Protein AF-A0A1H9RMC1-F1 (afdb_monomer_lite)

pLDDT: mean 86.77, std 9.89, range [54.0, 97.0]

Secondary structure (DSSP, 8-state):
--HHHHHHHHHHHHHHH-HHHHH-BPPPPPTT--S--HHHHHHHHH---B-HHHH-TT--SBTTTEEEPPHHHHHHT--SSEEEEEEESS-TT-EEEEETTT--EE-SS-EEES-HHHHHHHHHHHHHHSB-SSSS-BEEEEETTEEEE-

Radius of gyration: 14.12 Å; chains: 1; bounding box: 38×32×32 Å

Organism: NCBI:txid65499

Structure (mmCIF, N/CA/C/O backbone):
data_AF-A0A1H9RMC1-F1
#
_entry.id   AF-A0A1H9RMC1-F1
#
loop_
_atom_site.group_PDB
_atom_site.id
_atom_site.type_symbol
_atom_site.label_atom_id
_atom_site.label_alt_id
_atom_site.label_comp_id
_atom_site.label_asym_id
_atom_site.label_entity_id
_atom_site.label_seq_id
_atom_site.pdbx_PDB_ins_code
_atom_site.Cartn_x
_atom_site.Cartn_y
_atom_site.Cartn_z
_atom_site.occupancy
_atom_site.B_iso_or_equiv
_atom_site.auth_seq_id
_atom_site.auth_comp_id
_atom_site.auth_asym_id
_atom_site.auth_atom_id
_atom_site.pdbx_PDB_model_num
ATOM 1 N N . MET A 1 1 ? 4.910 15.244 5.217 1.00 81.25 1 MET A N 1
ATOM 2 C CA . MET A 1 1 ? 4.404 14.992 3.855 1.00 81.25 1 MET A CA 1
ATOM 3 C C . MET A 1 1 ? 3.052 14.325 4.017 1.00 81.25 1 MET A C 1
ATOM 5 O O . MET A 1 1 ? 2.887 13.636 5.020 1.00 81.25 1 MET A O 1
ATOM 9 N N . THR A 1 2 ? 2.069 14.602 3.163 1.00 93.62 2 THR A N 1
ATOM 10 C CA . THR A 1 2 ? 0.816 13.828 3.195 1.00 93.62 2 THR A CA 1
ATOM 11 C C . THR A 1 2 ? 1.040 12.466 2.539 1.00 93.62 2 THR A C 1
ATOM 13 O O . THR A 1 2 ? 2.028 12.273 1.831 1.00 93.62 2 THR A O 1
ATOM 16 N N . VAL A 1 3 ? 0.123 11.524 2.758 1.00 94.88 3 VAL A N 1
ATOM 17 C CA . VAL A 1 3 ? 0.159 10.219 2.084 1.00 94.88 3 VAL A CA 1
ATOM 18 C C . VAL A 1 3 ? 0.070 10.387 0.567 1.00 94.88 3 VAL A C 1
ATOM 20 O O . VAL A 1 3 ? 0.800 9.726 -0.167 1.00 94.88 3 VAL A O 1
ATOM 23 N N . GLU A 1 4 ? -0.783 11.294 0.097 1.00 94.31 4 GLU A N 1
ATOM 24 C CA . GLU A 1 4 ? -0.957 11.589 -1.322 1.00 94.31 4 GLU A CA 1
ATOM 25 C C . GLU A 1 4 ? 0.317 12.187 -1.947 1.00 94.31 4 GLU A C 1
ATOM 27 O O . GLU A 1 4 ? 0.704 11.791 -3.050 1.00 94.31 4 GLU A O 1
ATOM 32 N N . ASP A 1 5 ? 1.017 13.076 -1.232 1.00 95.69 5 ASP A N 1
ATOM 33 C CA . ASP A 1 5 ? 2.296 13.646 -1.678 1.00 95.69 5 ASP A CA 1
ATOM 34 C C . ASP A 1 5 ? 3.394 12.568 -1.743 1.00 95.69 5 ASP A C 1
ATOM 36 O O . ASP A 1 5 ? 4.146 12.498 -2.719 1.00 95.69 5 ASP A O 1
ATOM 40 N N . THR A 1 6 ? 3.487 11.711 -0.716 1.00 95.12 6 THR A N 1
ATOM 41 C CA . THR A 1 6 ? 4.453 10.601 -0.673 1.00 95.12 6 THR A CA 1
ATOM 42 C C . THR A 1 6 ? 4.196 9.624 -1.817 1.00 95.12 6 THR A C 1
ATOM 44 O O . THR A 1 6 ? 5.136 9.232 -2.510 1.00 95.12 6 THR A O 1
ATOM 47 N N . TRP A 1 7 ? 2.931 9.268 -2.058 1.00 94.81 7 TRP A N 1
ATOM 48 C CA . TRP A 1 7 ? 2.539 8.384 -3.153 1.00 94.81 7 TRP A CA 1
ATOM 49 C C . TRP A 1 7 ? 2.877 8.977 -4.522 1.00 94.81 7 TRP A C 1
ATOM 51 O O . TRP A 1 7 ? 3.486 8.295 -5.338 1.00 94.81 7 TRP A O 1
ATOM 61 N N . THR A 1 8 ? 2.580 10.259 -4.748 1.00 94.38 8 THR A N 1
ATOM 62 C CA . THR A 1 8 ? 2.902 10.951 -6.009 1.00 94.38 8 THR A CA 1
ATOM 63 C C . THR A 1 8 ? 4.398 10.872 -6.327 1.00 94.38 8 THR A C 1
ATOM 65 O O . THR A 1 8 ? 4.794 10.545 -7.447 1.00 94.38 8 THR A O 1
ATOM 68 N N . ARG A 1 9 ? 5.256 11.111 -5.326 1.00 94.75 9 ARG A N 1
ATOM 69 C CA . ARG A 1 9 ? 6.713 10.982 -5.488 1.00 94.75 9 ARG A CA 1
ATOM 70 C C . ARG A 1 9 ? 7.135 9.541 -5.744 1.00 94.75 9 ARG A C 1
ATOM 72 O O . ARG A 1 9 ? 8.020 9.306 -6.562 1.00 94.75 9 ARG A O 1
ATOM 79 N N . LEU A 1 10 ? 6.517 8.577 -5.064 1.00 92.38 10 LEU A N 1
ATOM 80 C CA . LEU A 1 10 ? 6.800 7.165 -5.294 1.00 92.38 10 LEU A CA 1
ATOM 81 C C . LEU A 1 10 ? 6.426 6.763 -6.728 1.00 92.38 10 LEU A C 1
ATOM 83 O O . LEU A 1 10 ? 7.263 6.190 -7.416 1.00 92.38 10 LEU A O 1
ATOM 87 N N . GLU A 1 11 ? 5.245 7.139 -7.224 1.00 92.31 11 GLU A N 1
ATOM 88 C CA . GLU A 1 11 ? 4.823 6.885 -8.610 1.00 92.31 11 GLU A CA 1
ATOM 89 C C . GLU A 1 11 ? 5.810 7.446 -9.639 1.00 92.31 11 GLU A C 1
ATOM 91 O O . GLU A 1 11 ? 6.139 6.767 -10.611 1.00 92.31 11 GLU A O 1
ATOM 96 N N . GLU A 1 12 ? 6.328 8.660 -9.434 1.00 92.88 12 GLU A N 1
ATOM 97 C CA . GLU A 1 12 ? 7.355 9.249 -10.306 1.00 92.88 12 GLU A CA 1
ATOM 98 C C . GLU A 1 12 ? 8.624 8.394 -10.390 1.00 92.88 12 GLU A C 1
ATOM 100 O O . GLU A 1 12 ? 9.195 8.226 -11.476 1.00 92.88 12 GLU A O 1
ATOM 105 N N . ARG A 1 13 ? 9.046 7.823 -9.260 1.00 89.44 13 ARG A N 1
ATOM 106 C CA . ARG A 1 13 ? 10.206 6.928 -9.188 1.00 89.44 13 ARG A CA 1
ATOM 107 C C . ARG A 1 13 ? 9.896 5.588 -9.833 1.00 89.44 13 ARG A C 1
ATOM 109 O O . ARG A 1 13 ? 10.639 5.171 -10.713 1.00 89.44 13 ARG A O 1
ATOM 116 N N . LEU A 1 14 ? 8.762 4.971 -9.503 1.00 88.94 14 LEU A N 1
ATOM 117 C CA . LEU A 1 14 ? 8.329 3.706 -10.103 1.00 88.94 14 LEU A CA 1
ATOM 118 C C . LEU A 1 14 ? 8.226 3.806 -11.625 1.00 88.94 14 LEU A C 1
ATOM 120 O O . LEU A 1 14 ? 8.664 2.906 -12.328 1.00 88.94 14 LEU A O 1
ATOM 124 N N . ARG A 1 15 ? 7.717 4.919 -12.158 1.00 90.81 15 ARG A N 1
ATOM 125 C CA . ARG A 1 15 ? 7.640 5.138 -13.609 1.00 90.81 15 ARG A CA 1
ATOM 126 C C . ARG A 1 15 ? 9.006 5.069 -14.290 1.00 90.81 15 ARG A C 1
ATOM 128 O O . ARG A 1 15 ? 9.098 4.626 -15.430 1.00 90.81 15 ARG A O 1
ATOM 135 N N . THR A 1 16 ? 10.036 5.559 -13.606 1.00 88.12 16 THR A N 1
ATOM 136 C CA . THR A 1 16 ? 11.402 5.652 -14.130 1.00 88.12 16 THR A CA 1
ATOM 137 C C . THR A 1 16 ? 12.159 4.346 -13.919 1.00 88.12 16 THR A C 1
ATOM 139 O O . THR A 1 16 ? 12.792 3.843 -14.844 1.00 88.12 16 THR A O 1
ATOM 142 N N . ASP A 1 17 ? 12.060 3.796 -12.712 1.00 85.44 17 ASP A N 1
ATOM 143 C CA . ASP A 1 17 ? 12.955 2.755 -12.220 1.00 85.44 17 ASP A CA 1
ATOM 144 C C . ASP A 1 17 ? 12.305 1.356 -12.251 1.00 85.44 17 ASP A C 1
ATOM 146 O O . ASP A 1 17 ? 12.988 0.365 -12.489 1.00 85.44 17 ASP A O 1
ATOM 150 N N . ALA A 1 18 ? 10.981 1.262 -12.079 1.00 86.81 18 ALA A N 1
ATOM 151 C CA . ALA A 1 18 ? 10.215 0.010 -12.032 1.00 86.81 18 ALA A CA 1
ATOM 152 C C . ALA A 1 18 ? 8.924 0.080 -12.885 1.00 86.81 18 ALA A C 1
ATOM 154 O O . ALA A 1 18 ? 7.809 -0.009 -12.357 1.00 86.81 18 ALA A O 1
ATOM 155 N N . PRO A 1 19 ? 9.028 0.269 -14.216 1.00 86.06 19 PRO A N 1
ATOM 156 C CA . PRO A 1 19 ? 7.881 0.548 -15.082 1.00 86.06 19 PRO A CA 1
ATOM 157 C C . PRO A 1 19 ? 6.799 -0.542 -15.099 1.00 86.06 19 PRO A C 1
ATOM 159 O O . PRO A 1 19 ? 5.635 -0.219 -15.338 1.00 86.06 19 PRO A O 1
ATOM 162 N N . ARG A 1 20 ? 7.137 -1.815 -14.836 1.00 84.31 20 ARG A N 1
ATOM 163 C CA . ARG A 1 20 ? 6.123 -2.880 -14.725 1.00 84.31 20 ARG A CA 1
ATOM 164 C C . ARG A 1 20 ? 5.309 -2.721 -13.451 1.00 84.31 20 ARG A C 1
ATOM 166 O O . ARG A 1 20 ? 4.082 -2.754 -13.507 1.00 84.31 20 ARG A O 1
ATOM 173 N N . LEU A 1 21 ? 5.980 -2.446 -12.335 1.00 84.31 21 LEU A N 1
ATOM 174 C CA . LEU A 1 21 ? 5.311 -2.150 -11.075 1.00 84.31 21 LEU A CA 1
ATOM 175 C C . LEU A 1 21 ? 4.452 -0.883 -11.178 1.00 84.31 21 LEU A C 1
ATOM 177 O O . LEU A 1 21 ? 3.321 -0.893 -10.710 1.00 84.31 21 LEU A O 1
ATOM 181 N N . HIS A 1 22 ? 4.918 0.160 -11.870 1.00 88.44 22 HIS A N 1
ATOM 182 C CA . HIS A 1 22 ? 4.120 1.362 -12.154 1.00 88.44 22 HIS A CA 1
ATOM 183 C C . HIS A 1 22 ? 2.866 1.080 -13.001 1.00 88.44 22 HIS A C 1
ATOM 185 O O . HIS A 1 22 ? 1.872 1.786 -12.871 1.00 88.44 22 HIS A O 1
ATOM 191 N N . ALA A 1 23 ? 2.892 0.083 -13.888 1.00 87.56 23 ALA A N 1
ATOM 192 C CA . ALA A 1 23 ? 1.749 -0.270 -14.736 1.00 87.56 23 ALA A CA 1
ATOM 193 C C . ALA A 1 23 ? 0.727 -1.198 -14.050 1.00 87.56 23 ALA A C 1
ATOM 195 O O . ALA A 1 23 ? -0.372 -1.382 -14.567 1.00 87.56 23 ALA A O 1
ATOM 196 N N . SER A 1 24 ? 1.090 -1.784 -12.907 1.00 86.94 24 SER A N 1
ATOM 197 C CA . SER A 1 24 ? 0.275 -2.741 -12.149 1.00 86.94 24 SER A CA 1
ATOM 198 C C . SER A 1 24 ? -0.801 -2.191 -11.190 1.00 86.94 24 SER A C 1
ATOM 200 O O . SER A 1 24 ? -1.628 -3.006 -10.758 1.00 86.94 24 SER A O 1
ATOM 202 N N . PRO A 1 25 ? -0.840 -0.893 -10.804 1.00 90.00 25 PRO A N 1
ATOM 203 C CA . PRO A 1 25 ? -1.849 -0.406 -9.877 1.00 90.00 25 PRO A CA 1
ATOM 204 C C . PRO A 1 25 ? -3.270 -0.590 -10.405 1.00 90.00 25 PRO A C 1
ATOM 206 O O . PRO A 1 25 ? -3.594 -0.248 -11.544 1.00 90.00 25 PRO A O 1
ATOM 209 N N . LEU A 1 26 ? -4.143 -1.074 -9.529 1.00 92.06 26 LEU A N 1
ATOM 210 C CA . LEU A 1 26 ? -5.579 -1.100 -9.759 1.00 92.06 26 LEU A CA 1
ATOM 211 C C . LEU A 1 26 ? -6.178 0.304 -9.564 1.00 92.06 26 LEU A C 1
ATOM 213 O O . LEU A 1 26 ? -5.605 1.131 -8.844 1.00 92.06 26 LEU A O 1
ATOM 217 N N . PRO A 1 27 ? -7.351 0.590 -10.167 1.00 91.75 27 PRO A N 1
ATOM 218 C CA . PRO A 1 27 ? -8.030 1.865 -9.979 1.00 91.75 27 PRO A CA 1
ATOM 219 C C . PRO A 1 27 ? -8.244 2.192 -8.492 1.00 91.75 27 PRO A C 1
ATOM 221 O O . PRO A 1 27 ? -8.608 1.292 -7.731 1.00 91.75 27 PRO A O 1
ATOM 224 N N . PRO A 1 28 ? -8.082 3.461 -8.072 1.00 92.50 28 PRO A N 1
ATOM 225 C CA . PRO A 1 28 ? -8.268 3.845 -6.680 1.00 92.50 28 PRO A CA 1
ATOM 226 C C . PRO A 1 28 ? -9.664 3.527 -6.139 1.00 92.50 28 PRO A C 1
ATOM 228 O O . PRO A 1 28 ? -10.646 3.3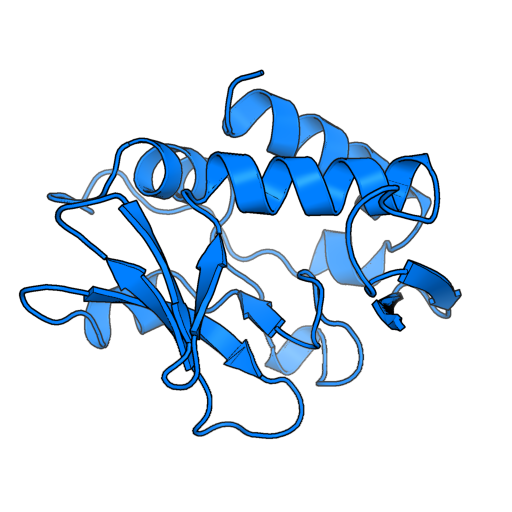83 -6.875 1.00 92.50 28 PRO A O 1
ATOM 231 N N . ALA A 1 29 ? -9.765 3.474 -4.816 1.00 89.25 29 ALA A N 1
ATOM 232 C CA . ALA A 1 29 ? -11.013 3.252 -4.118 1.00 89.25 29 ALA A CA 1
ATOM 233 C C . ALA A 1 29 ? -12.053 4.339 -4.421 1.00 89.25 29 ALA A C 1
ATOM 235 O O . ALA A 1 29 ? -11.796 5.539 -4.314 1.00 89.25 29 ALA A O 1
ATOM 236 N N . GLY A 1 30 ? -13.282 3.905 -4.709 1.00 78.50 30 GLY A N 1
ATOM 237 C CA . GLY A 1 30 ? -14.431 4.803 -4.772 1.00 78.50 30 GLY A CA 1
ATOM 238 C C . GLY A 1 30 ? -14.816 5.372 -3.393 1.00 78.50 30 GLY A C 1
ATOM 239 O O . GLY A 1 30 ? -14.443 4.820 -2.356 1.00 78.50 30 GLY A O 1
ATOM 240 N N . PRO A 1 31 ? -15.649 6.428 -3.344 1.00 74.88 31 PRO A N 1
ATOM 241 C CA . PRO A 1 31 ? -15.989 7.168 -2.119 1.00 74.88 31 PRO A CA 1
ATOM 242 C C . PRO A 1 31 ? -16.809 6.382 -1.073 1.00 74.88 31 PRO A C 1
ATOM 244 O O . PRO A 1 31 ? -17.187 6.938 -0.046 1.00 74.88 31 PRO A O 1
ATOM 247 N N . GLY A 1 32 ? -17.120 5.106 -1.320 1.00 80.50 32 GLY A N 1
ATOM 248 C CA . GLY A 1 32 ? -18.005 4.292 -0.481 1.00 80.50 32 GLY A CA 1
ATOM 249 C C . GLY A 1 32 ? -17.342 3.608 0.718 1.00 80.50 32 GLY A C 1
ATOM 250 O O . GLY A 1 32 ? -18.049 3.018 1.533 1.00 80.50 32 GLY A O 1
ATOM 251 N N . ILE A 1 33 ? -16.013 3.653 0.847 1.00 85.75 33 ILE A N 1
ATOM 252 C CA . ILE A 1 33 ? -15.307 2.959 1.933 1.00 85.75 33 ILE A CA 1
ATOM 253 C C . ILE A 1 33 ? -15.201 3.877 3.154 1.00 85.75 33 ILE A C 1
ATOM 255 O O . ILE A 1 33 ? -14.631 4.964 3.082 1.00 85.75 33 ILE A O 1
ATOM 259 N N . THR A 1 34 ? -15.752 3.439 4.287 1.00 89.25 34 THR A N 1
ATOM 260 C CA . THR A 1 34 ? -15.840 4.235 5.521 1.00 89.25 34 THR A CA 1
ATOM 261 C C . THR A 1 34 ? -15.239 3.509 6.726 1.00 89.25 34 THR A C 1
ATOM 263 O O . THR A 1 34 ? -15.016 2.294 6.707 1.00 89.25 34 THR A O 1
ATOM 266 N N . GLY A 1 35 ? -14.958 4.261 7.797 1.00 90.94 35 GLY A N 1
ATOM 267 C CA . GLY A 1 35 ? -14.401 3.714 9.039 1.00 90.94 35 GLY A CA 1
ATOM 268 C C . GLY A 1 35 ? -12.990 3.151 8.872 1.00 90.94 35 GLY A C 1
ATOM 269 O O . GLY A 1 35 ? -12.700 2.093 9.427 1.00 90.94 35 GLY A O 1
ATOM 270 N N . LEU A 1 36 ? -12.170 3.819 8.056 1.00 94.06 36 LEU A N 1
ATOM 271 C CA . LEU A 1 36 ? -10.749 3.536 7.875 1.00 94.06 36 LEU A CA 1
ATOM 272 C C . LEU A 1 36 ? -9.905 4.569 8.639 1.00 94.06 36 LEU A C 1
ATOM 274 O O . LEU A 1 36 ? -10.335 5.723 8.755 1.00 94.06 36 LEU A O 1
ATOM 278 N N . PRO A 1 37 ? -8.691 4.203 9.080 1.00 95.12 37 PRO A N 1
ATOM 279 C CA . PRO A 1 37 ? -7.691 5.166 9.523 1.00 95.12 37 PRO A CA 1
ATOM 280 C C . PRO A 1 37 ? -7.419 6.236 8.446 1.00 95.12 37 PRO A C 1
ATOM 282 O O . PRO A 1 37 ? -7.432 5.902 7.257 1.00 95.12 37 PRO A O 1
ATOM 285 N N . PRO A 1 38 ? -7.145 7.502 8.823 1.00 94.31 38 PRO A N 1
ATOM 286 C CA . PRO A 1 38 ? -6.961 8.596 7.866 1.00 94.31 38 PRO A CA 1
ATOM 287 C C . PRO A 1 38 ? -5.908 8.316 6.788 1.00 94.31 38 PRO A C 1
ATOM 289 O O . PRO A 1 38 ? -6.209 8.482 5.609 1.00 94.31 38 PRO A O 1
ATOM 292 N N . ASP A 1 39 ? -4.727 7.825 7.175 1.00 95.94 39 ASP A N 1
ATOM 293 C CA . ASP A 1 39 ? -3.637 7.522 6.237 1.00 95.94 39 ASP A CA 1
ATOM 294 C C . ASP A 1 39 ? -4.018 6.411 5.250 1.00 95.94 39 ASP A C 1
ATOM 296 O O . ASP A 1 39 ? -3.710 6.494 4.064 1.00 95.94 39 ASP A O 1
ATOM 300 N N . LEU A 1 40 ? -4.734 5.383 5.718 1.00 95.56 40 LEU A N 1
ATOM 301 C CA . LEU A 1 40 ? -5.210 4.306 4.852 1.00 95.56 40 LEU A CA 1
ATOM 302 C C . LEU A 1 40 ? -6.260 4.819 3.861 1.00 95.56 40 LEU A C 1
ATOM 304 O O . LEU A 1 40 ? -6.206 4.505 2.675 1.00 95.56 40 LEU A O 1
ATOM 308 N N . ALA A 1 41 ? -7.203 5.636 4.337 1.00 94.94 41 ALA A N 1
ATOM 309 C CA . ALA A 1 41 ? -8.211 6.250 3.482 1.00 94.94 41 ALA A CA 1
ATOM 310 C C . ALA A 1 41 ? -7.580 7.169 2.426 1.00 94.94 41 ALA A C 1
ATOM 312 O O . ALA A 1 41 ? -8.032 7.182 1.285 1.00 94.94 41 ALA A O 1
ATOM 313 N N . ALA A 1 42 ? -6.552 7.932 2.802 1.00 95.12 42 ALA A N 1
ATOM 314 C CA . ALA A 1 42 ? -5.783 8.774 1.894 1.00 95.12 42 ALA A CA 1
ATOM 315 C C . ALA A 1 42 ? -5.065 7.937 0.828 1.00 95.12 42 ALA A C 1
ATOM 317 O O . ALA A 1 42 ? -5.227 8.196 -0.363 1.00 95.12 42 ALA A O 1
ATOM 318 N N . TRP A 1 43 ? -4.364 6.875 1.236 1.00 95.25 43 TRP A N 1
ATOM 319 C CA . TRP A 1 43 ? -3.642 6.005 0.307 1.00 95.25 43 TRP A CA 1
ATOM 320 C C . TRP A 1 43 ? -4.585 5.351 -0.702 1.00 95.25 43 TRP A C 1
ATOM 322 O O . TRP A 1 43 ? -4.359 5.415 -1.907 1.00 95.25 43 TRP A O 1
ATOM 332 N N . TRP A 1 44 ? -5.707 4.806 -0.231 1.00 95.69 44 TRP A N 1
ATOM 333 C CA . TRP A 1 44 ? -6.672 4.135 -1.097 1.00 95.69 44 TRP A CA 1
ATOM 334 C C . TRP A 1 44 ? -7.405 5.066 -2.066 1.00 95.69 44 TRP A C 1
ATOM 336 O O . TRP A 1 44 ? -7.907 4.594 -3.082 1.00 95.69 44 TRP A O 1
ATOM 346 N N . ARG A 1 45 ? -7.441 6.383 -1.827 1.00 94.19 45 ARG A N 1
ATOM 347 C CA . ARG A 1 45 ? -7.978 7.355 -2.802 1.00 94.19 45 ARG A CA 1
ATOM 348 C C . ARG A 1 45 ? -7.076 7.570 -4.009 1.00 94.19 45 ARG A C 1
ATOM 350 O O . ARG A 1 45 ? -7.569 8.047 -5.029 1.00 94.19 45 ARG A O 1
ATOM 357 N N . VAL A 1 46 ? -5.793 7.243 -3.895 1.00 93.38 46 VAL A N 1
ATOM 358 C CA . VAL A 1 46 ? -4.805 7.419 -4.969 1.00 93.38 46 VAL A CA 1
ATOM 359 C C . VAL A 1 46 ? -4.259 6.092 -5.497 1.00 93.38 46 VAL A C 1
ATOM 361 O O . VAL A 1 46 ? -3.743 6.060 -6.606 1.00 93.38 46 VAL A O 1
ATOM 364 N N . PHE A 1 47 ? -4.434 4.988 -4.763 1.00 93.62 47 PHE A N 1
ATOM 365 C CA . PHE A 1 47 ? -3.884 3.680 -5.108 1.00 93.62 47 PHE A CA 1
ATOM 366 C C . PHE A 1 47 ? -4.836 2.529 -4.747 1.00 93.62 47 PHE A C 1
ATOM 368 O O . PHE A 1 47 ? -5.220 2.366 -3.590 1.00 93.62 47 PHE A O 1
ATOM 375 N N . GLY A 1 48 ? -5.211 1.709 -5.734 1.00 93.56 48 GLY A N 1
ATOM 376 C CA . GLY A 1 48 ? -6.192 0.626 -5.582 1.00 93.56 48 GLY A CA 1
ATOM 377 C C . GLY A 1 48 ? -5.640 -0.741 -5.170 1.00 93.56 48 GLY A C 1
ATOM 378 O O . GLY A 1 48 ? -6.395 -1.713 -5.184 1.00 93.56 48 GLY A O 1
ATOM 379 N N . GLY A 1 49 ? -4.352 -0.839 -4.833 1.00 93.38 49 GLY A N 1
ATOM 380 C CA . GLY A 1 49 ? -3.642 -2.118 -4.737 1.00 93.38 49 GLY A CA 1
ATOM 381 C C . GLY A 1 49 ? -2.976 -2.499 -6.059 1.00 93.38 49 GLY A C 1
ATOM 382 O O . GLY A 1 49 ? -2.957 -1.696 -6.992 1.00 93.38 49 GLY A O 1
ATOM 383 N N . VAL A 1 50 ? -2.436 -3.715 -6.154 1.00 90.75 50 VAL A N 1
ATOM 384 C CA . VAL A 1 50 ? -1.847 -4.237 -7.400 1.00 90.75 50 VAL A CA 1
ATOM 385 C C . VAL A 1 50 ? -2.617 -5.439 -7.934 1.00 90.75 50 VAL A C 1
ATOM 387 O O . VAL A 1 50 ? -3.143 -6.250 -7.169 1.00 90.75 50 VAL A O 1
ATOM 390 N N . ASP A 1 51 ? -2.649 -5.587 -9.258 1.00 85.50 51 ASP A N 1
ATOM 391 C CA . ASP A 1 51 ? -3.038 -6.851 -9.882 1.00 85.50 51 ASP A CA 1
ATOM 392 C C . ASP A 1 51 ? -1.867 -7.839 -9.805 1.00 85.50 51 ASP A C 1
ATOM 394 O O . ASP A 1 51 ? -0.944 -7.809 -10.623 1.00 85.50 51 ASP A O 1
ATOM 398 N N . ARG A 1 52 ? -1.901 -8.731 -8.810 1.00 79.50 52 ARG A N 1
ATOM 399 C CA . ARG A 1 52 ? -0.847 -9.737 -8.615 1.00 79.50 52 ARG A CA 1
ATOM 400 C C . ARG A 1 52 ? -0.740 -10.714 -9.791 1.00 79.50 52 ARG A C 1
ATOM 402 O O . ARG A 1 52 ? 0.358 -11.157 -10.106 1.00 79.50 52 ARG A O 1
ATOM 409 N N . GLY A 1 53 ? -1.844 -11.002 -10.486 1.00 78.38 53 GLY A N 1
ATOM 410 C CA . GLY A 1 53 ? -1.826 -11.866 -11.669 1.00 78.38 53 GLY A CA 1
ATOM 411 C C . GLY A 1 53 ? -1.066 -11.243 -12.842 1.00 78.38 53 GLY A C 1
ATOM 412 O O . GLY A 1 53 ? -0.461 -11.965 -13.632 1.00 78.38 53 GLY A O 1
ATOM 413 N N . ALA A 1 54 ? -1.067 -9.911 -12.938 1.00 77.88 54 ALA A N 1
ATOM 414 C CA . ALA A 1 54 ? -0.314 -9.168 -13.945 1.00 77.88 54 ALA A CA 1
ATOM 415 C C . ALA A 1 54 ? 1.138 -8.885 -13.526 1.00 77.88 54 ALA A C 1
ATOM 417 O O . ALA A 1 54 ? 2.024 -8.824 -14.378 1.00 77.88 54 ALA A O 1
ATOM 418 N N . LEU A 1 55 ? 1.376 -8.688 -12.229 1.00 77.62 55 LEU A N 1
ATOM 419 C CA . LEU A 1 55 ? 2.672 -8.293 -11.683 1.00 77.62 55 LEU A CA 1
ATOM 420 C C . LEU A 1 55 ? 3.612 -9.488 -11.441 1.00 77.62 55 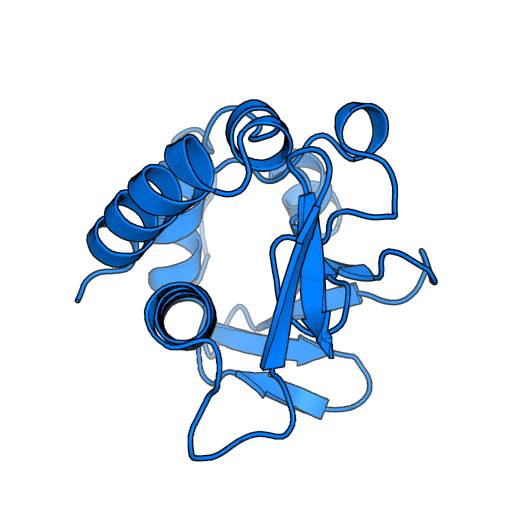LEU A C 1
ATOM 422 O O . LEU A 1 55 ? 4.825 -9.349 -11.596 1.00 77.62 55 LEU A O 1
ATOM 426 N N . GLY A 1 56 ? 3.052 -10.661 -11.128 1.00 74.19 56 GLY A N 1
ATOM 427 C CA . GLY A 1 56 ? 3.806 -11.835 -10.693 1.00 74.19 56 GLY A CA 1
ATOM 428 C C . GLY A 1 56 ? 4.338 -11.697 -9.263 1.00 74.19 56 GLY A C 1
ATOM 429 O O . GLY A 1 56 ? 4.329 -10.615 -8.680 1.00 74.19 56 GLY A O 1
ATOM 430 N N . ASP A 1 57 ? 4.817 -12.809 -8.707 1.00 74.44 57 ASP A N 1
ATOM 431 C CA . ASP A 1 57 ? 5.243 -12.900 -7.302 1.00 74.44 57 ASP A CA 1
ATOM 432 C C . ASP A 1 57 ? 6.666 -12.341 -7.052 1.00 74.44 57 ASP A C 1
ATOM 434 O O . ASP A 1 57 ? 7.142 -12.298 -5.924 1.00 74.44 57 ASP A O 1
ATOM 438 N N . GLU A 1 58 ? 7.380 -11.895 -8.090 1.00 70.81 58 GLU A N 1
ATOM 439 C CA . GLU A 1 58 ? 8.780 -11.445 -7.983 1.00 70.81 58 GLU A CA 1
ATOM 440 C C . GLU A 1 58 ? 8.930 -9.923 -7.799 1.00 70.81 58 GLU A C 1
ATOM 442 O O . GLU A 1 58 ? 10.031 -9.391 -7.926 1.00 70.81 58 GLU A O 1
ATOM 447 N N . SER A 1 59 ? 7.835 -9.181 -7.584 1.00 77.50 59 SER A N 1
ATOM 448 C CA . SER A 1 59 ? 7.839 -7.704 -7.701 1.00 77.50 59 SER A CA 1
ATOM 449 C C . SER A 1 59 ? 7.102 -6.971 -6.576 1.00 77.50 59 SER A C 1
ATOM 451 O O . SER A 1 59 ? 6.201 -6.168 -6.845 1.00 77.50 59 SER A O 1
ATOM 453 N N . PRO A 1 60 ? 7.454 -7.223 -5.309 1.00 84.44 60 PRO A N 1
ATOM 454 C CA . PRO A 1 60 ? 6.782 -6.627 -4.159 1.00 84.44 60 PRO A CA 1
ATOM 455 C C . PRO A 1 60 ? 6.933 -5.099 -4.125 1.00 84.44 60 PRO A C 1
ATOM 457 O O . PRO A 1 60 ? 8.040 -4.559 -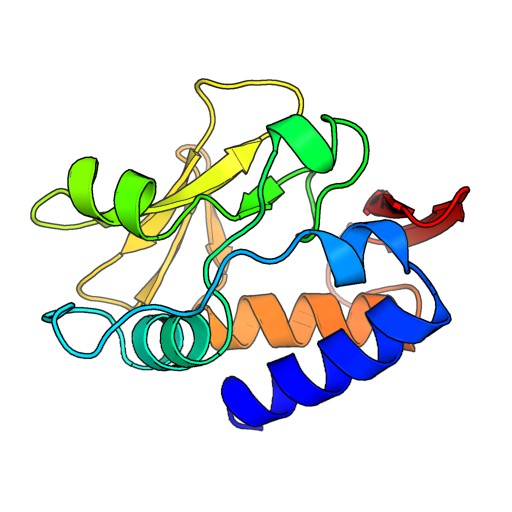4.189 1.00 84.44 60 PRO A O 1
ATOM 460 N N . LEU A 1 61 ? 5.815 -4.381 -3.964 1.00 85.31 61 LEU A N 1
ATOM 461 C CA . LEU A 1 61 ? 5.849 -2.920 -3.816 1.00 85.31 61 LEU A CA 1
ATOM 462 C C . LEU A 1 61 ? 6.429 -2.501 -2.464 1.00 85.31 61 LEU A C 1
ATOM 464 O O . LEU A 1 61 ? 7.105 -1.479 -2.370 1.00 85.31 61 LEU A O 1
ATOM 468 N N . LEU A 1 62 ? 6.114 -3.253 -1.413 1.00 88.06 62 LEU A N 1
ATOM 469 C CA . LEU A 1 62 ? 6.518 -2.925 -0.056 1.00 88.06 62 LEU A CA 1
ATOM 470 C C . LEU A 1 62 ? 7.714 -3.813 0.355 1.00 88.06 62 LEU A C 1
ATOM 472 O O . LEU A 1 62 ? 7.814 -4.953 -0.108 1.00 88.06 62 LEU A O 1
ATOM 476 N N . PRO A 1 63 ? 8.615 -3.322 1.229 1.00 80.38 63 PRO A N 1
ATOM 477 C CA . PRO A 1 63 ? 9.723 -4.108 1.780 1.00 80.38 63 PRO A CA 1
ATOM 478 C C . PRO A 1 63 ? 9.233 -5.395 2.448 1.00 80.38 63 PRO A C 1
ATOM 480 O O . PRO A 1 63 ? 8.090 -5.427 2.880 1.00 80.38 63 PRO A O 1
ATOM 483 N N . ARG A 1 64 ? 10.093 -6.413 2.605 1.00 78.50 64 ARG A N 1
ATOM 484 C CA . ARG A 1 64 ? 9.706 -7.765 3.078 1.00 78.50 64 ARG A CA 1
ATOM 485 C C . ARG A 1 64 ? 8.669 -8.444 2.181 1.00 78.50 64 ARG A C 1
ATOM 487 O O . ARG A 1 64 ? 7.739 -9.058 2.674 1.00 78.50 64 ARG A O 1
ATOM 494 N N . TYR A 1 65 ? 8.828 -8.315 0.867 1.00 85.94 65 TYR A N 1
ATOM 495 C CA . TYR A 1 65 ? 8.096 -9.161 -0.077 1.00 85.94 65 TYR A CA 1
ATOM 496 C C . TYR A 1 65 ? 6.560 -8.994 -0.075 1.00 85.94 65 TYR A C 1
ATOM 498 O O . TYR A 1 65 ? 5.838 -9.828 -0.608 1.00 85.94 65 TYR A O 1
ATOM 506 N N . TRP A 1 66 ? 6.035 -7.871 0.427 1.00 90.25 66 TRP A N 1
ATOM 507 C CA . TRP A 1 66 ? 4.590 -7.634 0.506 1.00 90.25 66 TRP A CA 1
ATOM 508 C C . TRP A 1 66 ? 4.007 -7.016 -0.784 1.00 90.25 66 TRP A C 1
ATOM 510 O O . TRP A 1 66 ? 4.433 -5.950 -1.252 1.00 90.25 66 TRP A O 1
ATOM 520 N N . HIS A 1 67 ? 2.938 -7.627 -1.305 1.00 90.50 67 HIS A N 1
ATOM 521 C CA . HIS A 1 67 ? 2.094 -7.098 -2.381 1.00 90.50 67 HIS A CA 1
ATOM 522 C C . HIS A 1 67 ? 0.801 -6.480 -1.843 1.00 90.50 67 HIS A C 1
ATOM 524 O O . HIS A 1 67 ? -0.015 -7.201 -1.263 1.00 90.50 67 HIS A O 1
ATOM 530 N N . PRO A 1 68 ? 0.546 -5.180 -2.081 1.00 94.00 68 PRO A N 1
ATOM 531 C CA . PRO A 1 68 ? -0.717 -4.561 -1.707 1.00 94.00 68 PRO A CA 1
ATOM 532 C C . PRO A 1 68 ? -1.917 -5.249 -2.363 1.00 94.00 68 PRO A C 1
ATOM 534 O O . PRO A 1 68 ? -1.983 -5.391 -3.583 1.00 94.00 68 PRO A O 1
ATOM 537 N N . LEU A 1 69 ? -2.894 -5.638 -1.556 1.00 93.81 69 LEU A N 1
ATOM 538 C CA . LEU A 1 69 ? -4.118 -6.268 -2.030 1.00 93.81 69 LEU A CA 1
ATOM 539 C C . LEU A 1 69 ? -4.989 -5.274 -2.800 1.00 93.81 69 LEU A C 1
ATOM 541 O O . LEU A 1 69 ? -5.044 -4.092 -2.459 1.00 93.81 69 LEU A O 1
ATOM 545 N N . ASP A 1 70 ? -5.757 -5.787 -3.766 1.00 93.00 70 ASP A N 1
ATOM 546 C CA . ASP A 1 70 ? -6.931 -5.090 -4.301 1.00 93.00 70 ASP A CA 1
ATOM 547 C C . ASP A 1 70 ? -7.804 -4.611 -3.134 1.00 93.00 70 ASP A C 1
ATOM 549 O O . ASP A 1 70 ? -8.236 -5.406 -2.289 1.00 93.00 70 ASP A O 1
ATOM 553 N N . VAL A 1 71 ? -8.104 -3.312 -3.109 1.00 94.69 71 VAL A N 1
ATOM 554 C CA . VAL A 1 71 ? -8.970 -2.688 -2.105 1.00 94.69 71 VAL A CA 1
ATOM 555 C C . VAL A 1 71 ? -10.292 -3.447 -1.929 1.00 94.69 71 VAL A C 1
ATOM 557 O O . VAL A 1 71 ? -10.782 -3.595 -0.809 1.00 94.69 71 VAL A O 1
ATOM 560 N N . ARG A 1 72 ? -10.887 -3.972 -3.003 1.00 92.00 72 ARG A N 1
ATOM 561 C CA . ARG A 1 72 ? -12.137 -4.747 -2.940 1.00 92.00 72 ARG A CA 1
ATOM 562 C C . ARG A 1 72 ? -11.943 -6.063 -2.198 1.00 92.00 72 ARG A C 1
ATOM 564 O O . ARG A 1 72 ? -12.801 -6.448 -1.403 1.00 92.00 72 ARG A O 1
ATOM 571 N N . VAL A 1 73 ? -10.825 -6.745 -2.436 1.00 93.06 73 VAL A N 1
ATOM 572 C CA . VAL A 1 73 ? -10.458 -7.975 -1.722 1.00 93.06 73 VAL A CA 1
ATOM 573 C C . VAL A 1 73 ? -10.199 -7.662 -0.251 1.00 93.06 73 VAL A C 1
ATOM 575 O O . VAL A 1 73 ? -10.728 -8.357 0.618 1.00 93.06 73 VAL A O 1
ATOM 578 N N . ALA A 1 74 ? -9.467 -6.584 0.030 1.00 95.12 74 ALA A N 1
ATOM 579 C CA . ALA A 1 74 ? -9.182 -6.123 1.381 1.00 95.12 74 ALA A CA 1
ATOM 580 C C . ALA A 1 74 ? -10.462 -5.815 2.175 1.00 95.12 74 ALA A C 1
ATOM 582 O O . ALA A 1 74 ? -10.653 -6.321 3.280 1.00 95.12 74 ALA A O 1
ATOM 583 N N . VAL A 1 75 ? -11.386 -5.048 1.588 1.00 94.31 75 VAL A N 1
ATOM 584 C CA . VAL A 1 75 ? -12.675 -4.702 2.209 1.00 94.31 75 VAL A CA 1
ATOM 585 C C . VAL A 1 75 ? -13.535 -5.938 2.461 1.00 94.31 75 VAL A C 1
ATOM 587 O O . VAL A 1 75 ? -14.134 -6.040 3.528 1.00 94.31 75 VAL A O 1
ATOM 590 N N . ASN A 1 76 ? -13.576 -6.898 1.534 1.00 93.88 76 ASN A N 1
ATOM 591 C CA . ASN A 1 76 ? -14.345 -8.134 1.720 1.00 93.88 76 ASN A CA 1
ATOM 592 C C . ASN A 1 76 ? -13.788 -9.030 2.837 1.00 93.88 76 ASN A C 1
ATOM 594 O O . ASN A 1 76 ? -14.525 -9.839 3.395 1.00 93.88 76 ASN A O 1
ATOM 598 N N . ARG A 1 77 ? -12.496 -8.900 3.155 1.00 95.06 77 ARG A N 1
ATOM 599 C CA . ARG A 1 77 ? -11.808 -9.654 4.215 1.00 95.06 77 ARG A CA 1
ATOM 600 C C . ARG A 1 77 ? -11.659 -8.865 5.521 1.00 95.06 77 ARG A C 1
ATOM 602 O O . ARG A 1 77 ? -11.071 -9.368 6.475 1.00 95.06 77 ARG A O 1
ATOM 609 N N . ARG A 1 78 ? -12.170 -7.633 5.573 1.00 95.06 78 ARG A N 1
ATOM 610 C CA . ARG A 1 78 ? -12.131 -6.761 6.751 1.00 95.06 78 ARG A CA 1
ATOM 611 C C . ARG A 1 78 ? -12.878 -7.393 7.932 1.00 95.06 78 ARG A C 1
ATOM 613 O O . ARG A 1 78 ? -13.987 -7.900 7.775 1.00 95.06 78 ARG A O 1
ATOM 620 N N . THR A 1 79 ? -12.323 -7.251 9.132 1.00 95.31 79 THR A N 1
ATOM 621 C CA . THR A 1 79 ? -12.997 -7.554 10.402 1.00 95.31 79 THR A CA 1
ATOM 622 C C . THR A 1 79 ? -13.386 -6.266 11.140 1.00 95.31 79 THR A C 1
ATOM 624 O O . THR A 1 79 ? -13.218 -5.148 10.646 1.00 95.31 79 THR A O 1
ATOM 627 N N . SER A 1 80 ? -13.951 -6.390 12.342 1.00 93.06 80 SER A N 1
ATOM 628 C CA . SER A 1 80 ? -14.335 -5.230 13.161 1.00 93.06 80 SER A CA 1
ATOM 629 C C . SER A 1 80 ? -13.153 -4.368 13.622 1.00 93.06 80 SER A C 1
ATOM 631 O O . SER A 1 80 ? -13.343 -3.206 13.972 1.00 93.06 80 SER A O 1
ATOM 633 N N . ASP A 1 81 ? -11.958 -4.944 13.663 1.00 95.50 81 ASP A N 1
ATOM 634 C CA . ASP A 1 81 ? -10.757 -4.405 14.300 1.00 95.50 81 ASP A CA 1
ATOM 635 C C . ASP A 1 81 ? -9.586 -4.220 13.331 1.00 95.50 81 ASP A C 1
ATOM 637 O O . ASP A 1 81 ? -8.767 -3.333 13.556 1.00 95.50 81 ASP A O 1
ATOM 641 N N . ARG A 1 82 ? -9.527 -4.981 12.234 1.00 96.25 82 ARG A N 1
ATOM 642 C CA . ARG A 1 82 ? -8.423 -4.919 11.274 1.00 96.25 82 ARG A CA 1
ATOM 643 C C . ARG A 1 82 ? -8.876 -5.087 9.829 1.00 96.25 82 ARG A C 1
ATOM 645 O O . ARG A 1 82 ? -9.966 -5.585 9.540 1.00 96.25 82 ARG A O 1
ATOM 652 N N . ILE A 1 83 ? -8.020 -4.667 8.907 1.00 96.94 83 ILE A N 1
ATOM 653 C CA . ILE A 1 83 ? -8.215 -4.825 7.465 1.00 96.94 83 ILE A CA 1
ATOM 654 C C . ILE A 1 83 ? -6.902 -5.264 6.814 1.00 96.94 83 ILE A C 1
ATOM 656 O O . ILE A 1 83 ? -5.871 -4.652 7.097 1.00 96.94 83 ILE A O 1
ATOM 660 N N . PRO A 1 84 ? -6.893 -6.327 5.991 1.00 96.56 84 PRO A N 1
ATOM 661 C CA . PRO A 1 84 ? -5.668 -6.740 5.322 1.00 96.56 84 PRO A CA 1
ATOM 662 C C . PRO A 1 84 ? -5.288 -5.709 4.255 1.00 96.56 84 PRO A C 1
ATOM 664 O O . PRO A 1 84 ? -6.143 -5.200 3.534 1.00 96.56 84 PRO A O 1
ATOM 667 N N . LEU A 1 85 ? -4.003 -5.390 4.182 1.00 95.25 85 LEU A N 1
ATOM 668 C CA . LEU A 1 85 ? -3.406 -4.413 3.276 1.00 95.25 85 LEU A CA 1
ATOM 669 C C . LEU A 1 85 ? -2.582 -5.073 2.186 1.00 95.25 85 LEU A C 1
ATOM 671 O O . LEU A 1 85 ? -2.611 -4.613 1.050 1.00 95.25 85 LEU A O 1
ATOM 675 N N . ALA A 1 86 ? -1.827 -6.108 2.543 1.00 94.56 86 ALA A N 1
ATOM 676 C CA . ALA A 1 86 ? -0.907 -6.779 1.647 1.00 94.56 86 ALA A CA 1
ATOM 677 C C . ALA A 1 86 ? -0.813 -8.269 1.982 1.00 94.56 86 ALA A C 1
ATOM 679 O O . ALA A 1 86 ? -1.185 -8.690 3.078 1.00 94.56 86 ALA A O 1
ATOM 680 N N . VAL A 1 87 ? -0.331 -9.042 1.019 1.00 92.50 87 VAL A N 1
ATOM 681 C CA . VAL A 1 87 ? -0.020 -10.470 1.141 1.00 92.50 87 VAL A CA 1
ATOM 682 C C . VAL A 1 87 ? 1.452 -10.678 0.825 1.00 92.50 87 VAL A C 1
ATOM 684 O O . VAL A 1 87 ? 2.001 -9.932 0.008 1.00 92.50 87 VAL A O 1
ATOM 687 N N . ASP A 1 88 ? 2.090 -11.625 1.498 1.00 90.44 88 ASP A N 1
ATOM 688 C CA . ASP A 1 88 ? 3.468 -11.991 1.188 1.00 90.44 88 ASP A CA 1
ATOM 689 C C . ASP A 1 88 ? 3.520 -12.611 -0.219 1.00 90.44 88 ASP A C 1
ATOM 691 O O . ASP A 1 88 ? 2.563 -13.246 -0.674 1.00 90.44 88 ASP A O 1
ATOM 695 N N . CYS A 1 89 ? 4.589 -12.358 -0.971 1.00 84.81 89 CYS A N 1
ATOM 696 C CA . CYS A 1 89 ? 4.697 -12.843 -2.343 1.00 84.81 89 CYS A CA 1
ATOM 697 C C . CYS A 1 89 ? 5.062 -14.332 -2.432 1.00 84.81 89 CYS A C 1
ATOM 699 O O . CYS A 1 89 ? 4.833 -14.956 -3.466 1.00 84.81 89 CYS A O 1
ATOM 701 N N . HIS A 1 90 ? 5.594 -14.916 -1.362 1.00 83.56 90 HIS A N 1
ATOM 702 C CA . HIS A 1 90 ? 5.972 -16.321 -1.273 1.00 83.56 90 HIS A CA 1
ATOM 703 C C . HIS A 1 90 ? 4.963 -17.152 -0.471 1.00 83.56 90 HIS A C 1
ATOM 705 O O . HIS A 1 90 ? 4.807 -18.343 -0.749 1.00 83.56 90 HIS A O 1
ATOM 711 N N . GLU A 1 91 ? 4.263 -16.537 0.486 1.00 85.81 91 GLU A N 1
ATOM 712 C CA . GLU A 1 91 ? 3.327 -17.215 1.388 1.00 85.81 91 GLU A CA 1
ATOM 713 C C . GLU A 1 91 ? 1.936 -16.550 1.391 1.00 85.81 91 GLU A C 1
ATOM 715 O O . GLU A 1 91 ? 1.670 -15.582 2.099 1.00 85.81 91 GLU A O 1
ATOM 720 N N . ASP A 1 92 ? 1.004 -17.097 0.600 1.00 83.19 92 ASP A N 1
ATOM 721 C CA . ASP A 1 92 ? -0.351 -16.544 0.394 1.00 83.19 92 ASP A CA 1
ATOM 722 C C . ASP A 1 92 ? -1.211 -16.412 1.667 1.00 83.19 92 ASP A C 1
ATOM 724 O O . ASP A 1 92 ? -2.224 -15.698 1.668 1.00 83.19 92 ASP A O 1
ATOM 728 N N . ASP A 1 93 ? -0.871 -17.147 2.724 1.00 87.12 93 ASP A N 1
ATOM 729 C CA . ASP A 1 93 ? -1.539 -17.119 4.022 1.00 87.12 93 ASP A CA 1
ATOM 730 C C . ASP A 1 93 ? -0.967 -16.061 4.973 1.00 87.12 93 ASP A C 1
ATOM 732 O O . ASP A 1 93 ? -1.657 -15.671 5.920 1.00 87.12 93 ASP A O 1
ATOM 736 N N . GLN A 1 94 ? 0.222 -15.528 4.688 1.00 90.75 94 GLN A N 1
ATOM 737 C CA . GLN A 1 94 ? 0.782 -14.408 5.426 1.00 90.75 94 GLN A CA 1
ATOM 738 C C . GLN A 1 94 ? 0.189 -13.089 4.937 1.00 90.75 94 GLN A C 1
ATOM 740 O O . GLN A 1 94 ? 0.210 -12.750 3.751 1.00 90.75 94 GLN A O 1
ATOM 745 N N . LEU A 1 95 ? -0.355 -12.314 5.876 1.00 93.88 95 LEU A N 1
ATOM 746 C CA . LEU A 1 95 ? -1.024 -11.050 5.598 1.00 93.88 95 LEU A CA 1
ATOM 747 C C . LEU A 1 95 ? -0.470 -9.927 6.468 1.00 93.88 95 LEU A C 1
ATOM 749 O O . LEU A 1 95 ? -0.262 -10.073 7.673 1.00 93.88 95 LEU A O 1
ATOM 753 N N . LEU A 1 96 ? -0.340 -8.764 5.844 1.00 95.19 96 LEU A N 1
ATOM 754 C CA . LEU A 1 96 ? -0.109 -7.501 6.519 1.00 95.19 96 LEU A CA 1
ATOM 755 C C . LEU A 1 96 ? -1.454 -6.814 6.744 1.00 95.19 96 LEU A C 1
ATOM 757 O O . LEU A 1 96 ? -2.255 -6.695 5.816 1.00 95.19 96 LEU A O 1
ATOM 761 N N . PHE A 1 97 ? -1.706 -6.318 7.947 1.00 96.94 97 PHE A N 1
ATOM 762 C CA . PHE A 1 97 ? -2.961 -5.691 8.347 1.00 96.94 97 PHE A CA 1
ATOM 763 C C . PHE A 1 97 ? -2.759 -4.241 8.779 1.00 96.94 97 PHE A C 1
ATOM 765 O O . PHE A 1 97 ? -1.719 -3.889 9.322 1.00 96.94 97 PHE A O 1
ATOM 772 N N . ALA A 1 98 ? -3.794 -3.417 8.609 1.00 97.00 98 ALA A N 1
ATOM 773 C CA . ALA A 1 98 ? -3.972 -2.179 9.359 1.00 97.00 98 ALA A CA 1
ATOM 774 C C . ALA A 1 98 ? -4.980 -2.387 10.490 1.00 97.00 98 ALA A C 1
ATOM 776 O O . ALA A 1 98 ? -6.081 -2.900 10.268 1.00 97.00 98 ALA A O 1
ATOM 777 N N . ASP A 1 99 ? -4.635 -1.916 11.683 1.00 96.50 99 ASP A N 1
ATOM 778 C CA . ASP A 1 99 ? -5.557 -1.790 12.806 1.00 96.50 99 ASP A CA 1
ATOM 779 C C . ASP A 1 99 ? -6.501 -0.605 12.550 1.00 96.50 99 ASP A C 1
ATOM 781 O O . ASP A 1 99 ? -6.073 0.523 12.293 1.00 96.50 99 ASP A O 1
ATOM 785 N N . LEU A 1 100 ? -7.809 -0.845 12.612 1.00 96.19 100 LEU A N 1
ATOM 786 C CA . LEU A 1 100 ? -8.830 0.151 12.279 1.00 96.19 100 LEU A CA 1
ATOM 787 C C . LEU A 1 100 ? -9.012 1.227 13.358 1.00 96.19 100 LEU A C 1
ATOM 789 O O . LEU A 1 100 ? -9.660 2.241 13.098 1.00 96.19 100 LEU A O 1
ATOM 793 N N . ARG A 1 101 ? -8.480 1.020 14.566 1.00 94.31 101 ARG A N 1
ATOM 794 C CA . ARG A 1 101 ? -8.556 1.962 15.690 1.00 94.31 101 ARG A CA 1
ATOM 795 C C . ARG A 1 101 ? -7.301 2.812 15.798 1.00 94.31 101 ARG A C 1
ATOM 797 O O . ARG A 1 101 ? -7.407 4.013 16.028 1.00 94.31 101 ARG A O 1
ATOM 804 N N . THR A 1 102 ? -6.135 2.190 15.674 1.00 94.44 102 THR A N 1
ATOM 805 C CA . THR A 1 102 ? -4.837 2.846 15.879 1.00 94.44 102 THR A CA 1
ATOM 806 C C . THR A 1 102 ? -4.184 3.280 14.572 1.00 94.44 102 THR A C 1
ATOM 808 O O . THR A 1 102 ? -3.376 4.202 14.578 1.00 94.44 102 THR A O 1
ATOM 811 N N . GLY A 1 103 ? -4.537 2.650 13.449 1.00 94.12 103 GLY A N 1
ATOM 812 C CA . GLY A 1 103 ? -3.871 2.855 12.164 1.00 94.12 103 GLY A CA 1
ATOM 813 C C . GLY A 1 103 ? -2.515 2.162 12.046 1.00 94.12 103 GLY A C 1
ATOM 814 O O . GLY A 1 103 ? -1.891 2.277 10.992 1.00 94.12 103 GLY A O 1
ATOM 815 N N . HIS A 1 104 ? -2.069 1.443 13.083 1.00 96.19 104 HIS A N 1
ATOM 816 C CA . HIS A 1 104 ? -0.829 0.673 13.046 1.00 96.19 104 HIS A CA 1
ATOM 817 C C . HIS A 1 104 ? -0.888 -0.399 11.963 1.00 96.19 104 HIS A C 1
ATOM 819 O O . HIS A 1 104 ? -1.933 -1.012 11.741 1.00 96.19 104 HIS A O 1
ATOM 825 N N . VAL A 1 105 ? 0.254 -0.647 11.332 1.00 95.69 105 VAL A N 1
ATOM 826 C CA . VAL A 1 105 ? 0.426 -1.705 10.342 1.00 95.69 105 VAL A CA 1
ATOM 827 C C . VAL A 1 105 ? 1.225 -2.843 10.970 1.00 95.69 105 VAL A C 1
ATOM 829 O O . VAL A 1 105 ? 2.286 -2.612 11.556 1.00 95.69 105 VAL A O 1
ATOM 832 N N . PHE A 1 106 ? 0.714 -4.065 10.878 1.00 94.06 106 PHE A N 1
ATOM 833 C CA . PHE A 1 106 ? 1.267 -5.227 11.569 1.00 94.06 106 PHE A CA 1
ATOM 834 C C . PHE A 1 106 ? 1.048 -6.518 10.779 1.00 94.06 106 PHE A C 1
ATOM 836 O O . PHE A 1 106 ? 0.060 -6.651 10.060 1.00 94.06 106 PHE A O 1
ATOM 843 N N . SER A 1 107 ? 1.966 -7.464 10.930 1.00 90.81 107 SER A N 1
ATOM 844 C CA . SER A 1 107 ? 1.784 -8.872 10.572 1.00 90.81 107 SER A CA 1
ATOM 845 C C . SER A 1 107 ? 1.394 -9.661 11.828 1.00 90.81 107 SER A C 1
ATOM 847 O O . SER A 1 107 ? 1.383 -9.114 12.936 1.00 90.81 107 SER A O 1
ATOM 849 N N . ASP A 1 108 ? 1.083 -10.950 11.693 1.00 83.38 108 ASP A N 1
ATOM 850 C CA . ASP A 1 108 ? 0.813 -11.798 12.864 1.00 83.38 108 ASP A CA 1
ATOM 851 C C . ASP A 1 108 ? 2.053 -11.970 13.776 1.00 83.38 108 ASP A C 1
ATOM 853 O O . ASP A 1 108 ? 1.912 -12.322 14.948 1.00 83.38 108 ASP A O 1
ATOM 857 N N . GLU A 1 109 ? 3.259 -11.666 13.281 1.00 79.50 109 GLU A N 1
ATOM 858 C CA . GLU A 1 109 ? 4.511 -11.779 14.037 1.00 79.50 109 GLU A CA 1
ATOM 859 C C . GLU A 1 109 ? 4.872 -10.505 14.809 1.00 79.50 109 GLU A C 1
ATOM 861 O O . GLU A 1 109 ? 5.390 -10.578 15.929 1.00 79.50 109 GLU A O 1
ATOM 866 N N . MET A 1 110 ? 4.628 -9.323 14.230 1.00 78.25 110 MET A N 1
ATOM 867 C CA . MET A 1 110 ? 5.007 -8.053 14.849 1.00 78.25 110 MET A CA 1
ATOM 868 C C . MET A 1 110 ? 4.289 -6.828 14.278 1.00 78.25 110 MET A C 1
ATOM 870 O O . MET A 1 110 ? 3.749 -6.822 13.176 1.00 78.25 110 MET A O 1
ATOM 874 N N . THR A 1 111 ? 4.336 -5.729 15.040 1.00 78.56 111 THR A N 1
ATOM 875 C CA . THR A 1 111 ? 4.034 -4.399 14.497 1.00 78.56 111 THR A CA 1
ATOM 876 C C . THR A 1 111 ? 5.172 -3.950 13.592 1.00 78.56 111 THR A C 1
ATOM 878 O O . THR A 1 111 ? 6.302 -3.779 14.045 1.00 78.56 111 THR A O 1
ATOM 881 N N . GLU A 1 112 ? 4.848 -3.708 12.328 1.00 80.88 112 GLU A N 1
ATOM 882 C CA . GLU A 1 112 ? 5.820 -3.368 11.296 1.00 80.88 112 GLU A CA 1
ATOM 883 C C . GLU A 1 112 ? 5.958 -1.845 11.149 1.00 80.88 112 GLU A C 1
ATOM 885 O O . GLU A 1 112 ? 7.074 -1.320 11.075 1.00 80.88 112 GLU A O 1
ATOM 890 N N . TRP A 1 113 ? 4.844 -1.100 11.202 1.00 93.00 113 TRP A N 1
ATOM 891 C CA . TRP A 1 113 ? 4.841 0.365 11.096 1.00 93.00 113 TRP A CA 1
ATOM 892 C C . TRP A 1 113 ? 3.795 1.035 11.997 1.00 93.00 113 TRP A C 1
ATOM 894 O O . TRP A 1 113 ? 2.710 0.493 12.204 1.00 93.00 113 TRP A O 1
ATOM 904 N N . PRO A 1 114 ? 4.066 2.258 12.493 1.00 93.69 114 PRO A N 1
ATOM 905 C CA . PRO A 1 114 ? 3.100 3.008 13.294 1.00 93.69 114 PRO A CA 1
ATOM 906 C C . PRO A 1 114 ? 1.936 3.575 12.465 1.00 93.69 114 PRO A C 1
ATOM 908 O O . PRO A 1 114 ? 0.902 3.908 13.028 1.00 93.69 114 PRO A O 1
ATOM 911 N N . SER A 1 115 ? 2.073 3.701 11.142 1.00 94.62 115 SER A N 1
ATOM 912 C CA . SER A 1 115 ? 0.962 4.041 10.249 1.00 94.62 115 SER A CA 1
ATOM 913 C C . SER A 1 115 ? 1.265 3.672 8.797 1.00 94.62 115 SER A C 1
ATOM 915 O O . SER A 1 115 ? 2.415 3.402 8.441 1.00 94.62 115 SER A O 1
ATOM 917 N N . VAL A 1 116 ? 0.239 3.719 7.940 1.00 94.81 116 VAL A N 1
ATOM 918 C CA . VAL A 1 116 ? 0.399 3.618 6.478 1.00 94.81 116 VAL A CA 1
ATOM 919 C C . VAL A 1 116 ? 1.277 4.751 5.937 1.00 94.81 116 VAL A C 1
ATOM 921 O O . VAL A 1 116 ? 2.121 4.503 5.080 1.00 94.81 116 VAL A O 1
ATOM 924 N N . GLY A 1 117 ? 1.154 5.974 6.465 1.00 95.31 117 GLY A N 1
ATOM 925 C CA . GLY A 1 117 ? 2.041 7.078 6.092 1.00 95.31 117 GLY A CA 1
ATOM 926 C C . GLY A 1 117 ? 3.507 6.780 6.412 1.00 95.31 117 GLY A C 1
ATOM 927 O O . GLY A 1 117 ? 4.368 6.938 5.551 1.00 95.31 117 GLY A O 1
ATOM 928 N N . ALA A 1 118 ? 3.793 6.252 7.607 1.00 93.56 118 ALA A N 1
ATOM 929 C CA . ALA A 1 118 ? 5.154 5.870 7.988 1.00 93.56 118 ALA A CA 1
ATOM 930 C C . ALA A 1 118 ? 5.721 4.729 7.124 1.00 93.56 118 ALA A C 1
ATOM 932 O O . ALA A 1 118 ? 6.915 4.727 6.819 1.00 93.56 118 ALA A O 1
ATOM 933 N N . MET A 1 119 ? 4.868 3.782 6.721 1.00 93.81 119 MET A N 1
ATOM 934 C CA . MET A 1 119 ? 5.216 2.713 5.785 1.00 93.81 119 MET A CA 1
ATOM 935 C C . MET A 1 119 ? 5.612 3.286 4.418 1.00 93.81 119 MET A C 1
ATOM 937 O O . MET A 1 119 ? 6.716 3.023 3.948 1.00 93.81 119 MET A O 1
ATOM 941 N N . LEU A 1 120 ? 4.766 4.123 3.808 1.00 94.50 120 LEU A N 1
ATOM 942 C CA . LEU A 1 120 ? 5.037 4.725 2.495 1.00 94.50 120 LEU A CA 1
ATOM 943 C C . LEU A 1 120 ? 6.263 5.642 2.509 1.00 94.50 120 LEU A C 1
ATOM 945 O O . LEU A 1 120 ? 7.074 5.600 1.585 1.00 94.50 120 LEU A O 1
ATOM 949 N N . ASP A 1 121 ? 6.442 6.423 3.574 1.00 92.94 121 ASP A N 1
ATOM 950 C CA . ASP A 1 121 ? 7.623 7.266 3.743 1.00 92.94 121 ASP A CA 1
ATOM 951 C C . ASP A 1 121 ? 8.908 6.427 3.811 1.00 92.94 121 ASP A C 1
ATOM 953 O O . ASP A 1 121 ? 9.946 6.851 3.300 1.00 92.94 121 ASP A O 1
ATOM 957 N N . GLN A 1 122 ? 8.863 5.235 4.421 1.00 90.50 122 GLN A N 1
ATOM 958 C CA . GLN A 1 122 ? 9.996 4.311 4.395 1.00 90.50 122 GLN A CA 1
ATOM 959 C C . GLN A 1 122 ? 10.266 3.790 2.979 1.00 90.50 122 GLN A C 1
ATOM 961 O O . GLN A 1 122 ? 11.420 3.819 2.550 1.00 90.50 122 GLN A O 1
ATOM 966 N N . VAL A 1 123 ? 9.234 3.352 2.248 1.00 90.50 123 VAL A N 1
ATOM 967 C CA . VAL A 1 123 ? 9.396 2.872 0.863 1.00 90.50 123 VAL A CA 1
ATOM 968 C C . VAL A 1 123 ? 10.036 3.951 -0.006 1.00 90.50 123 VAL A C 1
ATOM 970 O O . VAL A 1 123 ? 11.032 3.689 -0.677 1.00 90.50 123 VAL A O 1
ATOM 973 N N . LEU A 1 124 ? 9.541 5.189 0.076 1.00 91.25 124 LEU A N 1
ATOM 974 C CA . LEU A 1 124 ? 10.103 6.311 -0.670 1.00 91.25 124 LEU A CA 1
ATOM 975 C C . LEU A 1 124 ? 11.580 6.543 -0.321 1.00 91.25 124 LEU A C 1
ATOM 977 O O . LEU A 1 124 ? 12.405 6.647 -1.227 1.00 91.25 124 LEU A O 1
ATOM 981 N N . ARG A 1 125 ? 11.945 6.562 0.970 1.00 88.50 125 ARG A N 1
ATOM 982 C CA . ARG A 1 125 ? 13.353 6.710 1.388 1.00 88.50 125 ARG A CA 1
ATOM 983 C C . ARG A 1 125 ? 14.240 5.603 0.826 1.00 88.50 125 ARG A C 1
ATOM 985 O O . ARG A 1 125 ? 15.355 5.884 0.387 1.00 88.50 125 ARG A O 1
ATOM 992 N N . LEU A 1 126 ? 13.759 4.362 0.816 1.00 87.38 126 LEU A N 1
ATOM 993 C CA . LEU A 1 126 ? 14.497 3.242 0.241 1.00 87.38 126 LEU A CA 1
ATOM 994 C C . LEU A 1 126 ? 14.661 3.390 -1.279 1.00 87.38 126 LEU A C 1
ATOM 996 O O . LEU A 1 126 ? 15.763 3.190 -1.784 1.00 87.38 126 LEU A O 1
ATOM 1000 N N . CYS A 1 127 ? 13.626 3.823 -1.998 1.00 85.19 127 CYS A N 1
ATOM 1001 C CA . CYS A 1 127 ? 13.700 4.114 -3.434 1.00 85.19 127 CYS A CA 1
ATOM 1002 C C . CYS A 1 127 ? 14.611 5.312 -3.775 1.00 85.19 127 CYS A C 1
ATOM 1004 O O . CYS A 1 127 ? 15.185 5.376 -4.867 1.00 85.19 127 CYS A O 1
ATOM 1006 N N . GLU A 1 128 ? 14.750 6.284 -2.872 1.00 86.56 128 GLU A N 1
ATOM 1007 C CA . GLU A 1 128 ? 15.580 7.480 -3.075 1.00 86.56 128 GLU A CA 1
ATOM 1008 C C . GLU A 1 128 ? 17.047 7.276 -2.684 1.00 86.56 128 GLU A C 1
ATOM 1010 O O . GLU A 1 128 ? 17.938 7.883 -3.284 1.00 86.56 128 GLU A O 1
ATOM 1015 N N . HIS A 1 129 ? 17.319 6.445 -1.678 1.00 82.69 129 HIS A N 1
ATOM 1016 C CA . HIS A 1 129 ? 18.647 6.347 -1.060 1.00 82.69 129 HIS A CA 1
ATOM 1017 C C . HIS A 1 129 ? 19.225 4.929 -1.036 1.00 82.69 129 HIS A C 1
ATOM 1019 O O . HIS A 1 129 ? 20.377 4.739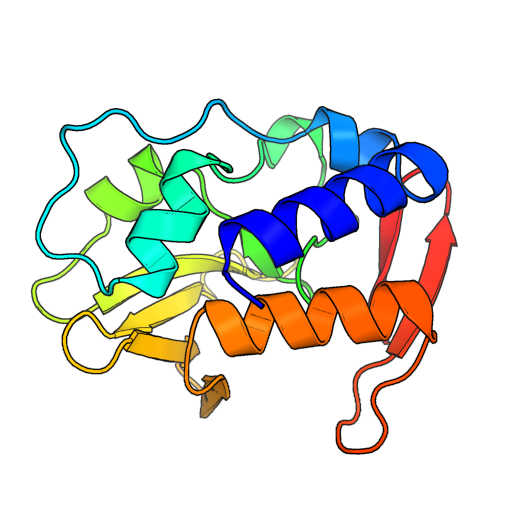 -0.638 1.00 82.69 129 HIS A O 1
ATOM 1025 N N . GLY A 1 130 ? 18.447 3.927 -1.441 1.00 74.31 130 GLY A N 1
ATOM 1026 C CA . GLY A 1 130 ? 18.829 2.517 -1.480 1.00 74.31 130 GLY A CA 1
ATOM 1027 C C . GLY A 1 130 ? 18.912 1.830 -0.112 1.00 74.31 130 GLY A C 1
ATOM 1028 O O . GLY A 1 130 ? 19.106 0.619 -0.047 1.00 74.31 130 GLY A O 1
ATOM 1029 N N . ARG A 1 131 ? 18.824 2.580 0.995 1.00 67.69 131 ARG A N 1
ATOM 1030 C CA . ARG A 1 131 ? 19.009 2.086 2.370 1.00 67.69 131 ARG A CA 1
ATOM 1031 C C . ARG A 1 131 ? 18.199 2.932 3.343 1.00 67.69 131 ARG A C 1
ATOM 1033 O O . ARG A 1 131 ? 18.190 4.156 3.210 1.00 67.69 131 ARG A O 1
ATOM 1040 N N . ASP A 1 132 ? 17.611 2.300 4.352 1.00 63.69 132 ASP A N 1
ATOM 1041 C CA . ASP A 1 132 ? 17.151 3.003 5.547 1.00 63.69 132 ASP A CA 1
ATOM 1042 C C . ASP A 1 132 ? 18.281 3.002 6.589 1.00 63.69 132 ASP A C 1
ATOM 1044 O O . ASP A 1 132 ? 19.034 2.032 6.695 1.00 63.69 132 ASP A O 1
ATOM 1048 N N . ARG A 1 133 ? 18.469 4.102 7.325 1.00 58.66 133 ARG A N 1
ATOM 1049 C CA . ARG A 1 133 ? 19.569 4.207 8.307 1.00 58.66 133 ARG A CA 1
ATOM 1050 C C . ARG A 1 133 ? 19.305 3.390 9.574 1.00 58.66 133 ARG A C 1
ATOM 1052 O O . ARG A 1 133 ? 20.266 3.044 10.254 1.00 58.66 133 ARG A O 1
ATOM 1059 N N . ASP A 1 134 ? 18.040 3.050 9.827 1.00 54.00 134 ASP A N 1
ATOM 1060 C CA . ASP A 1 134 ? 17.572 2.496 11.102 1.00 54.00 134 ASP A CA 1
ATOM 1061 C C . ASP A 1 134 ? 16.912 1.101 10.992 1.00 54.00 134 ASP A C 1
ATOM 1063 O O . ASP A 1 134 ? 16.404 0.591 11.990 1.00 54.00 134 ASP A O 1
ATOM 1067 N N . ARG A 1 135 ? 16.902 0.452 9.813 1.00 55.25 135 ARG A N 1
ATOM 1068 C CA . ARG A 1 135 ? 16.297 -0.886 9.610 1.00 55.25 135 ARG A CA 1
ATOM 1069 C C . ARG A 1 135 ? 17.087 -1.764 8.632 1.00 55.25 135 ARG A C 1
ATOM 1071 O O . ARG A 1 135 ? 17.818 -1.256 7.789 1.00 55.25 135 ARG A O 1
ATOM 1078 N N . GLU A 1 136 ? 16.912 -3.082 8.762 1.00 60.44 136 GLU A N 1
ATOM 1079 C CA . GLU A 1 136 ? 17.610 -4.125 7.986 1.00 60.44 136 GLU A CA 1
ATOM 1080 C C . GLU A 1 136 ? 17.299 -4.092 6.480 1.00 60.44 136 GLU A C 1
ATOM 1082 O O . GLU A 1 136 ? 18.104 -4.581 5.694 1.00 60.44 136 GLU A O 1
ATOM 1087 N N . HIS A 1 137 ? 16.200 -3.449 6.070 1.00 62.41 137 HIS A N 1
ATOM 1088 C CA . HIS A 1 137 ? 15.733 -3.480 4.684 1.00 62.41 137 HIS A CA 1
ATOM 1089 C C . HIS A 1 137 ? 16.531 -2.582 3.746 1.00 62.41 137 HIS A C 1
ATOM 1091 O O . HIS A 1 137 ? 16.778 -1.401 4.033 1.00 62.41 137 HIS A O 1
ATOM 1097 N N . ARG A 1 138 ? 16.887 -3.122 2.582 1.00 64.75 138 ARG A N 1
ATOM 1098 C CA . ARG A 1 138 ? 17.590 -2.383 1.527 1.00 64.75 138 ARG A CA 1
ATOM 1099 C C . ARG A 1 138 ? 16.949 -2.626 0.177 1.00 64.75 138 ARG A C 1
ATOM 1101 O O . ARG A 1 138 ? 16.450 -3.702 -0.112 1.00 64.75 138 ARG A O 1
ATOM 1108 N N . LEU A 1 139 ? 16.990 -1.613 -0.677 1.00 71.50 139 LEU A N 1
ATOM 1109 C CA . LEU A 1 139 ? 16.697 -1.815 -2.089 1.00 71.50 139 LEU A CA 1
ATOM 1110 C C . LEU A 1 139 ? 17.942 -2.443 -2.727 1.00 71.50 139 LEU A C 1
ATOM 1112 O O . LEU A 1 139 ? 18.990 -1.796 -2.788 1.00 71.50 139 LEU A O 1
ATOM 1116 N N . LEU A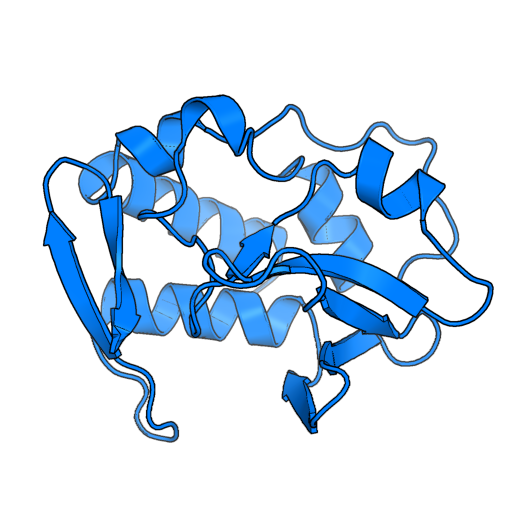 1 140 ? 17.837 -3.688 -3.191 1.00 65.88 140 LEU A N 1
ATOM 1117 C CA . LEU A 1 140 ? 18.940 -4.388 -3.855 1.00 65.88 140 LEU A CA 1
ATOM 1118 C C . LEU A 1 140 ? 19.170 -3.840 -5.256 1.00 65.88 140 LEU A C 1
ATOM 1120 O O . LEU A 1 140 ? 20.300 -3.521 -5.630 1.00 65.88 140 LEU A O 1
ATOM 1124 N N . ARG A 1 141 ? 18.096 -3.776 -6.045 1.00 70.31 141 ARG A N 1
ATOM 1125 C CA . ARG A 1 141 ? 18.131 -3.386 -7.455 1.00 70.31 141 ARG A CA 1
ATOM 1126 C C . ARG A 1 141 ? 16.730 -3.141 -7.993 1.00 70.31 141 ARG A C 1
ATOM 1128 O O . ARG A 1 141 ? 15.755 -3.690 -7.485 1.00 70.31 141 ARG A O 1
ATOM 1135 N N . TYR A 1 142 ? 16.686 -2.390 -9.083 1.00 75.44 142 TYR A N 1
ATOM 1136 C CA . TYR A 1 142 ? 15.608 -2.485 -10.053 1.00 75.44 142 TYR A CA 1
ATOM 1137 C C . TYR A 1 142 ? 16.071 -3.421 -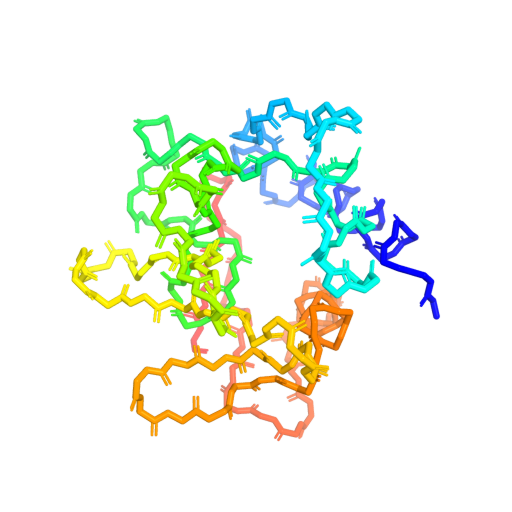11.172 1.00 75.44 142 TYR A C 1
ATOM 1139 O O . TYR A 1 142 ? 17.158 -3.212 -11.716 1.00 75.44 142 TYR A O 1
ATOM 1147 N N . ASP A 1 143 ? 15.309 -4.468 -11.483 1.00 70.88 143 ASP A N 1
ATOM 1148 C CA . ASP A 1 143 ? 15.663 -5.430 -12.538 1.00 70.88 143 ASP A CA 1
ATOM 1149 C C . ASP A 1 143 ? 14.430 -5.805 -13.360 1.00 70.88 143 ASP A C 1
ATOM 1151 O O . ASP A 1 143 ? 13.360 -6.014 -12.804 1.00 70.88 143 ASP A O 1
ATOM 1155 N N . ASP A 1 144 ? 14.566 -5.820 -14.686 1.00 68.62 144 ASP A N 1
ATOM 1156 C CA . ASP A 1 144 ? 13.482 -6.066 -15.657 1.00 68.62 144 ASP A CA 1
ATOM 1157 C C . ASP A 1 144 ? 12.154 -5.310 -15.376 1.00 68.62 144 ASP A C 1
ATOM 1159 O O . ASP A 1 144 ? 11.054 -5.776 -15.677 1.00 68.62 144 ASP A O 1
ATOM 1163 N N . GLY A 1 145 ? 12.252 -4.107 -14.800 1.00 63.88 145 GLY A N 1
ATOM 1164 C CA . GLY A 1 145 ? 11.105 -3.264 -14.450 1.00 63.88 145 GLY A CA 1
ATOM 1165 C C . GLY A 1 145 ? 10.435 -3.580 -13.109 1.00 63.88 145 GLY A C 1
ATOM 1166 O O . GLY A 1 145 ? 9.350 -3.050 -12.850 1.00 63.88 145 GLY A O 1
ATOM 1167 N N . HIS A 1 146 ? 11.094 -4.381 -12.274 1.00 73.81 146 HIS A N 1
ATOM 1168 C CA . HIS A 1 146 ? 10.654 -4.848 -10.961 1.00 73.81 146 HIS A CA 1
ATOM 1169 C C . HIS A 1 146 ? 11.531 -4.302 -9.828 1.00 73.81 146 HIS A C 1
ATOM 1171 O O . HIS A 1 146 ? 12.634 -3.807 -10.068 1.00 73.81 146 HIS A O 1
ATOM 1177 N N . ILE A 1 147 ? 11.049 -4.410 -8.587 1.00 78.94 147 ILE A N 1
ATOM 1178 C CA . ILE A 1 147 ? 11.784 -4.035 -7.369 1.00 78.94 147 ILE A CA 1
ATOM 1179 C C . ILE A 1 147 ? 12.288 -5.290 -6.656 1.00 78.94 147 ILE A C 1
ATOM 1181 O O . ILE A 1 147 ? 11.501 -6.189 -6.380 1.00 78.94 147 ILE A O 1
ATOM 1185 N N . GLY A 1 148 ? 13.577 -5.317 -6.301 1.00 75.94 148 GLY A N 1
ATOM 1186 C CA . GLY A 1 148 ? 14.152 -6.325 -5.405 1.00 75.94 148 GLY A CA 1
ATOM 1187 C C . GLY A 1 148 ? 14.558 -5.736 -4.052 1.00 75.94 148 GLY A C 1
ATOM 1188 O O . GLY A 1 148 ? 15.349 -4.790 -4.010 1.00 75.94 148 GLY A O 1
ATOM 1189 N N . TRP A 1 149 ? 14.063 -6.321 -2.960 1.00 78.31 149 TRP A N 1
ATOM 1190 C CA . TRP A 1 149 ? 14.417 -5.972 -1.576 1.00 78.31 149 TRP A CA 1
ATOM 1191 C C . TRP A 1 149 ? 15.427 -6.974 -0.979 1.00 78.31 149 TRP A C 1
ATOM 1193 O O . TRP A 1 149 ? 15.387 -8.146 -1.338 1.00 78.31 149 TRP A O 1
ATOM 1203 N N . ASP A 1 150 ? 16.311 -6.500 -0.092 1.00 67.25 150 ASP A N 1
ATOM 1204 C CA . ASP A 1 150 ? 17.126 -7.276 0.873 1.00 67.25 150 ASP A CA 1
ATOM 1205 C C . ASP A 1 150 ? 16.491 -7.134 2.260 1.00 67.25 150 ASP A C 1
ATOM 1207 O O . ASP A 1 150 ? 16.144 -5.972 2.610 1.00 67.25 150 ASP A O 1
#

Foldseek 3Di:
DALLVLVVLLLVLLVPQQVQQNVFFDQADDPPDDLADPNVNNNSRHTQWGDCVSNDQQFDLFAQQWGFDGPVVQVVPDDPFWTFGTAHSVHRPWTWIATSPQQFIDTPVGGDGSHNSRRSNVSSCQSVPQDDPPDPKGFPGRDPSGTDID

Sequence (150 aa):
MTVEDTWTRLEERLRTDAPRLHASPLPPAGPGITGLPPDLAAWWRVFGGVDRGALGDESPLLPRYWHPLDVRVAVNRRTSDRIPLAVDCHEDDQLLFADLRTGHVFSDEMTEWPSVGAMLDQVLRLCEHGRDRDREHRLLRYDDGHIGWD